Protein AF-A0A353MAG1-F1 (afdb_monomer_lite)

Structure (mmCIF, N/CA/C/O backbone):
data_AF-A0A353MAG1-F1
#
_entry.id   AF-A0A353MAG1-F1
#
loop_
_atom_site.group_PDB
_atom_site.id
_atom_site.type_symbol
_atom_site.label_atom_id
_atom_site.label_alt_id
_atom_site.label_comp_id
_atom_site.label_asym_id
_atom_site.label_entity_id
_atom_site.label_seq_id
_atom_site.pdbx_PDB_ins_code
_atom_site.Cartn_x
_atom_site.Cartn_y
_atom_site.Cartn_z
_atom_site.occupancy
_atom_site.B_iso_or_equiv
_atom_site.auth_seq_id
_atom_site.auth_comp_id
_atom_site.auth_asym_id
_atom_site.auth_atom_id
_atom_site.pdbx_PDB_model_num
ATOM 1 N N . MET A 1 1 ? -36.389 -3.817 29.208 1.00 47.00 1 MET A N 1
ATOM 2 C CA . MET A 1 1 ? -36.075 -2.616 28.397 1.00 47.00 1 MET A CA 1
ATOM 3 C C . MET A 1 1 ? -35.041 -1.798 29.160 1.00 47.00 1 MET A C 1
ATOM 5 O O . MET A 1 1 ? -35.322 -1.401 30.284 1.00 47.00 1 MET A O 1
ATOM 9 N N . LYS A 1 2 ? -33.815 -1.656 28.640 1.00 64.56 2 LYS A N 1
ATOM 10 C CA . LYS A 1 2 ? -32.713 -0.982 29.351 1.00 64.56 2 LYS A CA 1
ATOM 11 C C . LYS A 1 2 ? -32.933 0.534 29.251 1.00 64.56 2 LYS A C 1
ATOM 13 O O . LYS A 1 2 ? -32.982 1.057 28.143 1.00 64.56 2 LYS A O 1
ATOM 18 N N . LYS A 1 3 ? -33.154 1.216 30.382 1.00 71.94 3 LYS A N 1
ATOM 19 C CA . LYS A 1 3 ? -33.329 2.677 30.419 1.00 71.94 3 LYS A CA 1
ATOM 20 C C . LYS A 1 3 ? -31.978 3.337 30.151 1.00 71.94 3 LYS A C 1
ATOM 22 O O . LYS A 1 3 ? -31.052 3.148 30.932 1.00 71.94 3 LYS A O 1
ATOM 27 N N . ILE A 1 4 ? -31.891 4.080 29.053 1.00 72.06 4 ILE A N 1
ATOM 28 C CA . ILE A 1 4 ? -30.731 4.901 28.699 1.00 72.06 4 ILE A CA 1
ATOM 29 C C . ILE A 1 4 ? -30.662 6.041 29.719 1.00 72.06 4 ILE A C 1
ATOM 31 O O . ILE A 1 4 ? -31.624 6.797 29.868 1.00 72.06 4 ILE A O 1
ATOM 35 N N . SER A 1 5 ? -29.571 6.119 30.479 1.00 84.38 5 SER A N 1
ATOM 36 C CA . SER A 1 5 ? -29.387 7.176 31.480 1.00 84.38 5 SER A CA 1
ATOM 37 C C . SER A 1 5 ? -28.826 8.451 30.840 1.00 84.38 5 SER A C 1
ATOM 39 O O . SER A 1 5 ? -28.287 8.418 29.735 1.00 84.38 5 SER A O 1
ATOM 41 N N . GLY A 1 6 ? -28.873 9.584 31.549 1.00 80.88 6 GLY A N 1
ATOM 42 C CA . GLY A 1 6 ? -28.248 10.829 31.074 1.00 80.88 6 GLY A CA 1
ATOM 43 C C . GLY A 1 6 ? -26.748 10.683 30.769 1.00 80.88 6 GLY A C 1
ATOM 44 O O . GLY A 1 6 ? -26.232 11.332 29.862 1.00 80.88 6 GLY A O 1
ATOM 45 N N . ARG A 1 7 ? -26.059 9.759 31.454 1.00 87.31 7 ARG A N 1
ATOM 46 C CA . ARG A 1 7 ? -24.655 9.412 31.177 1.00 87.31 7 ARG A CA 1
ATOM 47 C C . ARG A 1 7 ? -24.479 8.712 29.828 1.00 87.31 7 ARG A C 1
ATOM 49 O O . ARG A 1 7 ? -23.474 8.9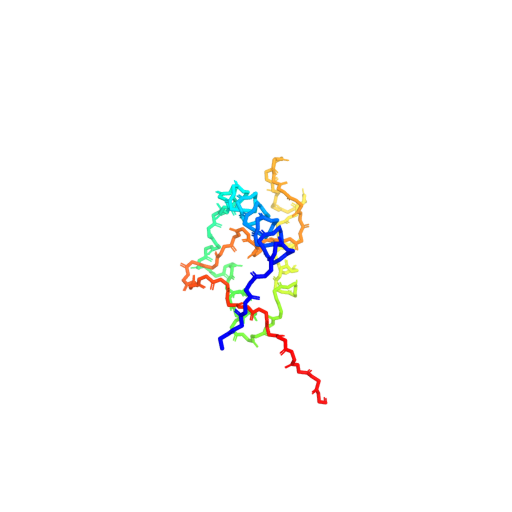33 29.163 1.00 87.31 7 ARG A O 1
ATOM 56 N N . ASP A 1 8 ? -25.461 7.922 29.407 1.00 87.25 8 ASP A N 1
ATOM 57 C CA . ASP A 1 8 ? -25.412 7.185 28.141 1.00 87.25 8 ASP A CA 1
ATOM 58 C C . ASP A 1 8 ? -25.626 8.128 26.951 1.00 87.25 8 ASP A C 1
ATOM 60 O O . ASP A 1 8 ? -24.970 7.980 25.924 1.00 87.25 8 ASP A O 1
ATOM 64 N N . TYR A 1 9 ? -26.472 9.154 27.109 1.00 92.00 9 TYR A N 1
ATOM 65 C CA . TYR A 1 9 ? -26.616 10.225 26.117 1.00 92.00 9 TYR A CA 1
ATOM 66 C C . TYR A 1 9 ? -25.335 11.044 25.954 1.00 92.00 9 TYR A C 1
ATOM 68 O O . TYR A 1 9 ? -24.962 11.384 24.833 1.00 92.00 9 TYR A O 1
ATOM 76 N N . LEU A 1 10 ? -24.636 11.326 27.056 1.00 92.75 10 LEU A N 1
ATOM 77 C CA . LEU A 1 10 ? -23.373 12.062 27.024 1.00 92.75 10 LEU A CA 1
ATOM 78 C C . LEU A 1 10 ? -22.269 11.251 26.324 1.00 92.75 10 LEU A C 1
ATOM 80 O O . LEU A 1 10 ? -21.528 11.796 25.506 1.00 92.75 10 LEU A O 1
ATOM 84 N N . LEU A 1 11 ? -22.213 9.937 26.565 1.00 92.81 11 LEU A N 1
ATOM 85 C CA . LEU A 1 11 ? -21.322 9.029 25.835 1.00 92.81 11 LEU A CA 1
ATOM 86 C C . LEU A 1 11 ? -21.684 8.935 24.346 1.00 92.81 11 LEU A C 1
ATOM 88 O O . LEU A 1 11 ? -20.796 9.014 23.501 1.00 92.81 11 LEU A O 1
ATOM 92 N N . LEU A 1 12 ? -22.972 8.821 24.008 1.00 93.81 12 LEU A N 1
ATOM 93 C CA . LEU A 1 12 ? -23.436 8.810 22.617 1.00 93.81 12 LEU A CA 1
ATOM 94 C C . LEU A 1 12 ? -23.063 10.097 21.876 1.00 93.81 12 LEU A C 1
ATOM 96 O O . LEU A 1 12 ? -22.580 10.028 20.748 1.00 93.81 12 LEU A O 1
ATOM 100 N N . ALA A 1 13 ? -23.236 11.256 22.513 1.00 94.31 13 ALA A N 1
ATOM 101 C CA . ALA A 1 13 ? -22.847 12.540 21.942 1.00 94.31 13 ALA A CA 1
ATOM 102 C C . ALA A 1 13 ? -21.332 12.611 21.690 1.00 94.31 13 ALA A C 1
ATOM 104 O O . ALA A 1 13 ? -20.911 13.013 20.608 1.00 94.31 13 ALA A O 1
ATOM 105 N N . ALA A 1 14 ? -20.509 12.155 22.640 1.00 95.19 14 ALA A N 1
ATOM 106 C CA . ALA A 1 14 ? -19.056 12.121 22.478 1.00 95.19 14 ALA A CA 1
ATOM 107 C C . ALA A 1 14 ? -18.617 11.204 21.320 1.00 95.19 14 ALA A C 1
ATOM 109 O O . ALA A 1 14 ? -17.771 11.586 20.510 1.00 95.19 14 ALA A O 1
ATOM 110 N N . VAL A 1 15 ? -19.227 10.021 21.197 1.00 96.06 15 VAL A N 1
ATOM 111 C CA . VAL A 1 15 ? -18.962 9.088 20.090 1.00 96.06 15 VAL A CA 1
ATOM 112 C C . VAL A 1 15 ? -19.400 9.685 18.751 1.00 96.06 15 VAL A C 1
ATOM 114 O O . VAL A 1 15 ? -18.652 9.606 17.780 1.00 96.06 15 VAL A O 1
ATOM 117 N N . ALA A 1 16 ? -20.570 10.324 18.691 1.00 95.00 16 ALA A N 1
ATOM 118 C CA . ALA A 1 16 ? -21.058 10.969 17.475 1.00 95.00 16 ALA A CA 1
ATOM 119 C C . ALA A 1 16 ? -20.127 12.101 17.011 1.00 95.00 16 ALA A C 1
ATOM 121 O O . ALA A 1 16 ? -19.820 12.192 15.823 1.00 95.00 16 ALA A O 1
ATOM 122 N N . VAL A 1 17 ? -19.620 12.918 17.943 1.00 95.31 17 VAL A N 1
ATOM 123 C CA . VAL A 1 17 ? -18.633 13.969 17.642 1.00 95.31 17 VAL A CA 1
ATOM 124 C C . VAL A 1 17 ? -17.334 13.360 17.119 1.00 95.31 17 VAL A C 1
ATOM 126 O O . VAL A 1 17 ? -16.829 13.809 16.092 1.00 95.31 17 VAL A O 1
ATOM 129 N N . LEU A 1 18 ? -16.815 12.312 17.767 1.00 93.88 18 LEU A N 1
ATOM 130 C CA . LEU A 1 18 ? -15.601 11.629 17.317 1.00 93.88 18 LEU A CA 1
ATOM 131 C C . LEU A 1 18 ? -15.757 11.072 15.895 1.00 93.88 18 LEU A C 1
ATOM 133 O O . LEU A 1 18 ? -14.900 11.308 15.045 1.00 93.88 18 LEU A O 1
ATOM 137 N N . ILE A 1 19 ? -16.864 10.380 15.614 1.00 93.06 19 ILE A N 1
ATOM 138 C CA . ILE A 1 19 ? -17.163 9.853 14.274 1.00 93.06 19 ILE A CA 1
ATOM 139 C C . ILE A 1 19 ? -17.271 10.997 13.256 1.00 93.06 19 ILE A C 1
ATOM 141 O O . ILE A 1 19 ? -16.726 10.888 12.155 1.00 93.06 19 ILE A O 1
ATOM 145 N N . GLY A 1 20 ? -17.924 12.104 13.623 1.00 92.38 20 GLY A N 1
ATOM 146 C CA . GLY A 1 20 ? -18.033 13.293 12.779 1.00 92.38 20 GLY A CA 1
ATOM 147 C C . GLY A 1 20 ? -16.668 13.873 12.404 1.00 92.38 20 GLY A C 1
ATOM 148 O O . GLY A 1 20 ? -16.398 14.099 11.226 1.00 92.38 20 GLY A O 1
ATOM 149 N N . VAL A 1 21 ? -15.771 14.034 13.381 1.00 88.00 21 VAL A N 1
ATOM 150 C CA . VAL A 1 21 ? -14.406 14.540 13.157 1.00 88.00 21 VAL A CA 1
ATOM 151 C C . VAL A 1 21 ? -13.597 13.598 12.261 1.00 88.00 21 VAL A C 1
ATOM 153 O O . VAL A 1 21 ? -12.964 14.053 11.309 1.00 88.00 21 VAL A O 1
ATOM 156 N N . LEU A 1 22 ? -13.641 12.286 12.513 1.00 83.44 22 LEU A N 1
ATOM 157 C CA . LEU A 1 22 ? -12.906 11.302 11.708 1.00 83.44 22 LEU A CA 1
ATOM 158 C C . LEU A 1 22 ? -13.395 11.259 10.252 1.00 83.44 22 LEU A C 1
ATOM 160 O O . LEU A 1 22 ? -12.591 11.129 9.327 1.00 83.44 22 LEU A O 1
ATOM 164 N N . SER A 1 23 ? -14.700 11.425 10.039 1.00 79.38 23 SER A N 1
ATOM 165 C CA . SER A 1 23 ? -15.303 11.408 8.701 1.00 79.38 23 SER A CA 1
ATOM 166 C C . SER A 1 23 ? -14.839 12.586 7.837 1.00 79.38 23 SER A C 1
ATOM 168 O O . SER A 1 23 ? -14.639 12.422 6.634 1.00 79.38 23 SER A O 1
ATOM 170 N N . LEU A 1 24 ? -14.586 13.752 8.441 1.00 79.19 24 LEU A N 1
ATOM 171 C CA . LEU A 1 24 ? -14.075 14.934 7.736 1.00 79.19 24 LEU A CA 1
ATOM 172 C C . LEU A 1 24 ? -12.620 14.767 7.250 1.00 79.19 24 LEU A C 1
ATOM 174 O O . LEU A 1 24 ? -12.218 15.421 6.289 1.00 79.19 24 LEU A O 1
ATOM 178 N N . GLY A 1 25 ? -11.830 13.882 7.869 1.00 67.50 25 GLY A N 1
ATOM 179 C CA . GLY A 1 25 ? -10.430 13.631 7.496 1.00 67.50 25 GLY A CA 1
ATOM 180 C C . GLY A 1 25 ? -10.221 12.554 6.422 1.00 67.50 25 GLY A C 1
ATOM 181 O O . GLY A 1 25 ? -9.167 12.512 5.790 1.00 67.50 25 GLY A O 1
ATOM 182 N N . SER A 1 26 ? -11.211 11.68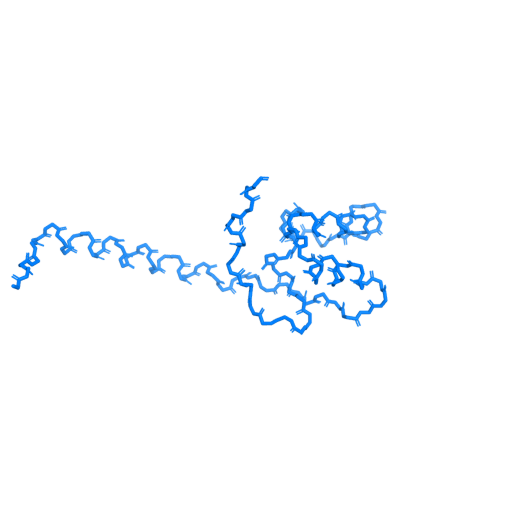8 6.182 1.00 62.59 26 SER A N 1
ATOM 183 C CA . SER A 1 26 ? -11.034 10.455 5.393 1.00 62.59 26 SER A CA 1
ATOM 184 C C . SER A 1 26 ? -10.969 10.666 3.865 1.00 62.59 26 SER A C 1
ATOM 186 O O . SER A 1 26 ? -10.585 9.768 3.119 1.00 62.59 26 SER A O 1
ATOM 188 N N . GLY A 1 27 ? -11.302 11.861 3.365 1.00 55.53 27 GLY A N 1
ATOM 189 C CA . GLY A 1 27 ? -11.415 12.127 1.922 1.00 55.53 27 GLY A CA 1
ATOM 190 C C . GLY A 1 27 ? -10.111 12.448 1.178 1.00 55.53 27 GLY A C 1
ATOM 191 O O . GLY A 1 27 ? -10.146 12.662 -0.031 1.00 55.53 27 GLY A O 1
ATOM 192 N N . ARG A 1 28 ? -8.964 12.547 1.862 1.00 54.78 28 ARG A N 1
ATOM 193 C CA . ARG A 1 28 ? -7.848 13.392 1.392 1.00 54.78 28 ARG A CA 1
ATOM 194 C C . ARG A 1 28 ? -6.656 12.679 0.740 1.00 54.78 28 ARG A C 1
ATOM 196 O O . ARG A 1 28 ? -5.652 13.331 0.481 1.00 54.78 28 ARG A O 1
ATOM 203 N N . GLY A 1 29 ? -6.734 11.387 0.427 1.00 58.50 29 GLY A N 1
ATOM 204 C CA . GLY A 1 29 ? -5.560 10.695 -0.116 1.00 58.50 29 GLY A CA 1
ATOM 205 C C . GLY A 1 29 ? -5.852 9.365 -0.785 1.00 58.50 29 GLY A C 1
ATOM 206 O O . GLY A 1 29 ? -5.531 8.319 -0.238 1.00 58.50 29 GLY A O 1
ATOM 207 N N . LYS A 1 30 ? -6.420 9.393 -1.992 1.00 66.81 30 LYS A N 1
ATOM 208 C CA . LYS A 1 30 ? -6.273 8.264 -2.916 1.00 66.81 30 LYS A CA 1
ATOM 209 C C . LYS A 1 30 ? -5.155 8.616 -3.885 1.00 66.81 30 LYS A C 1
ATOM 211 O O . LYS A 1 30 ? -5.314 9.486 -4.738 1.00 66.81 30 LYS A O 1
ATOM 216 N N . GLY A 1 31 ? -4.004 7.987 -3.685 1.00 76.38 31 GLY A N 1
ATOM 217 C CA . GLY A 1 31 ? -2.913 8.014 -4.646 1.00 76.38 31 GLY A CA 1
ATOM 218 C C . GLY A 1 31 ? -3.330 7.297 -5.928 1.00 76.38 31 GLY A C 1
ATOM 219 O O . GLY A 1 31 ? -4.329 6.576 -5.971 1.00 76.38 31 GLY A O 1
ATOM 220 N N . LYS A 1 32 ? -2.566 7.491 -7.004 1.00 87.56 32 LYS A N 1
ATOM 221 C CA . LYS A 1 32 ? -2.800 6.753 -8.250 1.00 87.56 32 LYS A CA 1
ATOM 222 C C . LYS A 1 32 ? -2.659 5.250 -7.991 1.00 87.56 32 LYS A C 1
ATOM 224 O O . LYS A 1 32 ? -1.719 4.839 -7.317 1.00 87.56 32 LYS A O 1
ATOM 229 N N . ASN A 1 33 ? -3.553 4.442 -8.553 1.00 90.94 33 ASN A N 1
ATOM 230 C CA . ASN A 1 33 ? -3.451 2.990 -8.433 1.00 90.94 33 ASN A CA 1
ATOM 231 C C . ASN A 1 33 ? -2.121 2.472 -8.995 1.00 90.94 33 ASN A C 1
ATOM 233 O O . ASN A 1 33 ? -1.581 3.024 -9.960 1.00 90.94 33 ASN A O 1
ATOM 237 N N . ILE A 1 34 ? -1.631 1.390 -8.400 1.00 91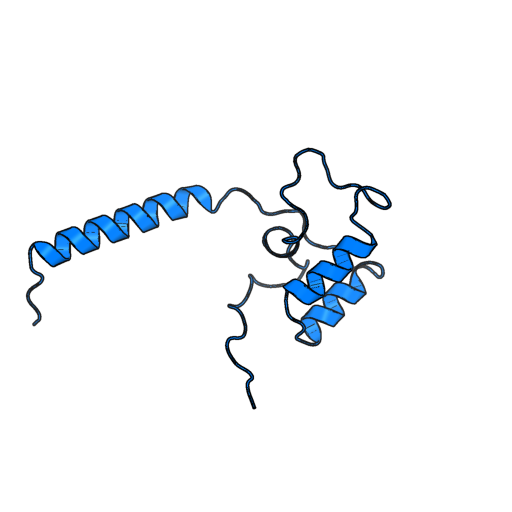.25 34 ILE A N 1
ATOM 238 C CA . ILE A 1 34 ? -0.436 0.681 -8.847 1.00 91.25 34 ILE A CA 1
ATOM 239 C C . ILE A 1 34 ? -0.751 0.046 -10.209 1.00 91.25 34 ILE A C 1
ATOM 241 O O . ILE A 1 34 ? -1.720 -0.713 -10.300 1.00 91.25 34 ILE A O 1
ATOM 245 N N . PRO A 1 35 ? 0.023 0.331 -11.269 1.00 91.31 35 PRO A N 1
ATOM 246 C CA . PRO A 1 35 ? -0.194 -0.264 -12.584 1.00 91.31 35 PRO A CA 1
ATOM 247 C C . PRO A 1 35 ? -0.133 -1.792 -12.539 1.00 91.31 35 PRO A C 1
ATOM 249 O O . PRO A 1 35 ? 0.658 -2.358 -11.791 1.00 91.31 35 PRO A O 1
ATOM 252 N N . LEU A 1 36 ? -0.949 -2.468 -13.346 1.00 91.00 36 LEU A N 1
ATOM 253 C CA . LEU A 1 36 ? -0.811 -3.906 -13.572 1.00 91.00 36 LEU A CA 1
ATOM 254 C C . LEU A 1 36 ? 0.095 -4.123 -14.789 1.00 91.00 36 LEU A C 1
ATOM 256 O O . LEU A 1 36 ? -0.383 -4.325 -15.902 1.00 91.00 36 LEU A O 1
ATOM 260 N N . ASP A 1 37 ? 1.401 -4.017 -14.568 1.00 92.31 37 ASP A N 1
ATOM 261 C CA . ASP A 1 37 ? 2.431 -4.262 -15.577 1.00 92.31 37 ASP A CA 1
ATOM 262 C C . ASP A 1 37 ? 3.537 -5.171 -15.022 1.00 92.31 37 ASP A C 1
ATOM 264 O O . ASP A 1 37 ? 3.582 -5.475 -13.826 1.00 92.31 37 ASP A O 1
ATOM 268 N N . ASP A 1 38 ? 4.445 -5.603 -15.896 1.00 94.06 38 ASP A N 1
ATOM 269 C CA . ASP A 1 38 ? 5.515 -6.536 -15.535 1.00 94.06 38 ASP A CA 1
ATOM 270 C C . ASP A 1 38 ? 6.469 -5.988 -14.463 1.00 94.06 38 ASP A C 1
ATOM 272 O O . ASP A 1 38 ? 7.076 -6.768 -13.733 1.00 94.06 38 ASP A O 1
ATOM 276 N N . ARG A 1 39 ? 6.587 -4.661 -14.314 1.00 92.12 39 ARG A N 1
ATOM 277 C CA . ARG A 1 39 ? 7.454 -4.049 -13.294 1.00 92.12 39 ARG A CA 1
ATOM 278 C C . ARG A 1 39 ? 6.812 -4.006 -11.917 1.00 92.12 39 ARG A C 1
ATOM 280 O O . ARG A 1 39 ? 7.527 -4.002 -10.919 1.00 92.12 39 ARG A O 1
ATOM 287 N N . HIS A 1 40 ? 5.486 -4.004 -11.856 1.00 94.00 40 HIS A N 1
ATOM 288 C CA . HIS A 1 40 ? 4.733 -3.990 -10.603 1.00 94.00 40 HIS A CA 1
ATOM 289 C C . HIS A 1 40 ? 4.215 -5.374 -10.201 1.00 94.00 40 HIS A C 1
ATOM 291 O O . HIS A 1 40 ? 3.750 -5.553 -9.074 1.00 94.00 40 HIS A O 1
ATOM 297 N N . ARG A 1 41 ? 4.329 -6.370 -11.085 1.00 93.25 41 ARG A N 1
ATOM 298 C CA . ARG A 1 41 ? 3.811 -7.729 -10.889 1.00 93.25 41 ARG A CA 1
ATOM 299 C C . ARG A 1 41 ? 4.274 -8.390 -9.591 1.00 93.25 41 ARG A C 1
ATOM 301 O O . ARG A 1 41 ? 3.455 -8.985 -8.902 1.00 93.25 41 ARG A O 1
ATOM 308 N N . THR A 1 42 ? 5.526 -8.183 -9.187 1.00 93.81 42 THR A N 1
ATOM 309 C CA . THR A 1 42 ? 6.075 -8.722 -7.931 1.00 93.81 42 THR A CA 1
ATOM 310 C C . THR A 1 42 ? 5.277 -8.291 -6.694 1.00 93.81 42 THR A C 1
ATOM 312 O O . THR A 1 42 ? 5.113 -9.076 -5.765 1.00 93.81 42 THR A O 1
ATOM 315 N N . VAL A 1 43 ? 4.738 -7.065 -6.675 1.00 93.62 43 VAL A N 1
ATOM 316 C CA .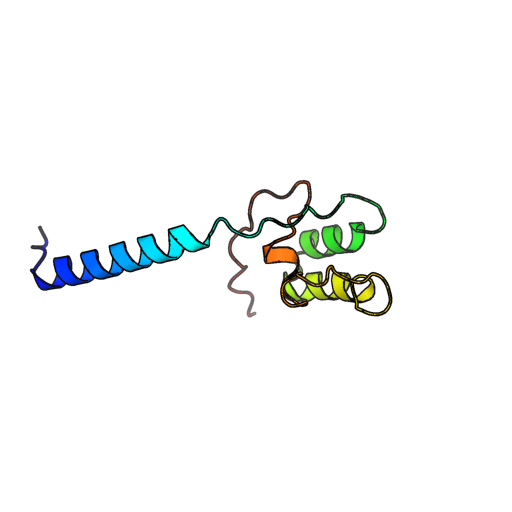 VAL A 1 43 ? 3.882 -6.584 -5.573 1.00 93.62 43 VAL A CA 1
ATOM 317 C C . VAL A 1 43 ? 2.513 -7.265 -5.607 1.00 93.62 43 VAL A C 1
ATOM 319 O O . VAL A 1 43 ? 1.985 -7.634 -4.559 1.00 93.62 43 VAL A O 1
ATOM 322 N N . TYR A 1 44 ? 1.944 -7.469 -6.798 1.00 92.88 44 TYR A N 1
ATOM 323 C CA . TYR A 1 44 ? 0.682 -8.199 -6.954 1.00 92.88 44 TYR A CA 1
ATOM 324 C C . TYR A 1 44 ? 0.810 -9.650 -6.487 1.00 92.88 44 TYR A C 1
ATOM 326 O O . TYR A 1 44 ? -0.064 -10.135 -5.769 1.00 92.88 44 TYR A O 1
ATOM 334 N N . ASP A 1 45 ? 1.901 -10.318 -6.858 1.00 93.69 45 ASP A N 1
ATOM 335 C CA . ASP A 1 45 ? 2.166 -11.699 -6.465 1.00 93.69 45 ASP A CA 1
ATOM 336 C C . ASP A 1 45 ? 2.399 -11.802 -4.952 1.00 93.69 45 ASP A C 1
ATOM 338 O O . ASP A 1 45 ? 1.759 -12.622 -4.304 1.00 93.69 45 ASP A O 1
ATOM 342 N N . ALA A 1 46 ? 3.180 -10.895 -4.352 1.00 92.44 46 ALA A N 1
ATOM 343 C CA . ALA A 1 46 ? 3.376 -10.831 -2.900 1.00 92.44 46 ALA A CA 1
ATOM 344 C C . ALA A 1 46 ? 2.052 -10.707 -2.123 1.00 92.44 46 ALA A C 1
ATOM 346 O O . ALA A 1 46 ? 1.821 -11.422 -1.146 1.00 92.44 46 ALA A O 1
ATOM 347 N N . ILE A 1 47 ? 1.152 -9.832 -2.577 1.00 91.25 47 ILE A N 1
ATOM 348 C CA . ILE A 1 47 ? -0.163 -9.656 -1.949 1.00 91.25 47 ILE A CA 1
ATOM 349 C C . ILE A 1 47 ? -1.036 -10.900 -2.162 1.00 91.25 47 ILE A C 1
ATOM 351 O O . ILE A 1 47 ? -1.721 -11.338 -1.237 1.00 91.25 47 ILE A O 1
ATOM 355 N N . LYS A 1 48 ? -0.997 -11.503 -3.355 1.00 90.69 48 LYS A N 1
ATOM 356 C CA . LYS A 1 48 ? -1.744 -12.729 -3.679 1.00 90.69 48 LYS A CA 1
ATOM 357 C C . LYS A 1 48 ? -1.256 -13.944 -2.882 1.00 90.69 48 LYS A C 1
ATOM 359 O O . LYS A 1 48 ? -2.066 -14.789 -2.512 1.00 90.69 48 LYS A O 1
ATOM 364 N N . GLU A 1 49 ? 0.040 -14.012 -2.595 1.00 92.81 49 GLU A N 1
ATOM 365 C CA . GLU A 1 49 ? 0.680 -15.010 -1.727 1.00 92.81 49 GLU A CA 1
ATOM 366 C C . GLU A 1 49 ? 0.322 -14.823 -0.243 1.00 92.81 49 GLU A C 1
ATOM 368 O O . GLU A 1 49 ? 0.638 -15.679 0.582 1.00 92.81 49 GLU A O 1
ATOM 373 N N . GLY A 1 50 ? -0.357 -13.728 0.111 1.00 91.62 50 GLY A N 1
ATOM 374 C CA . GLY A 1 50 ? -0.781 -13.448 1.478 1.00 91.62 50 GLY A CA 1
ATOM 375 C C . GLY A 1 50 ? 0.302 -12.812 2.345 1.00 91.62 50 GLY A C 1
ATOM 376 O O . GLY A 1 50 ? 0.185 -12.860 3.571 1.00 91.62 50 GLY A O 1
ATOM 377 N N . ARG A 1 51 ? 1.340 -12.207 1.744 1.00 91.19 51 ARG A N 1
ATOM 378 C CA . ARG A 1 51 ? 2.308 -11.404 2.503 1.00 91.19 51 ARG A CA 1
ATOM 379 C C . ARG A 1 51 ? 1.606 -10.239 3.174 1.00 91.19 51 ARG A C 1
ATOM 381 O O . ARG A 1 51 ? 0.606 -9.710 2.677 1.00 91.19 51 ARG A O 1
ATOM 388 N N . SER A 1 52 ? 2.148 -9.816 4.310 1.00 91.06 52 SER A N 1
ATOM 389 C CA . SER A 1 52 ? 1.627 -8.629 4.960 1.00 91.06 52 SER A CA 1
ATOM 390 C C . SER A 1 52 ? 1.830 -7.413 4.060 1.00 91.06 52 SER A C 1
ATOM 392 O O . SER A 1 52 ? 2.713 -7.342 3.196 1.00 91.06 52 SER A O 1
ATOM 394 N N . ARG A 1 53 ? 0.986 -6.416 4.286 1.00 88.56 53 ARG A N 1
ATOM 395 C CA . ARG A 1 53 ? 1.084 -5.143 3.594 1.00 88.56 53 ARG A CA 1
ATOM 396 C C . ARG A 1 53 ? 2.459 -4.491 3.789 1.00 88.56 53 ARG A C 1
ATOM 398 O O . ARG A 1 53 ? 3.054 -4.072 2.804 1.00 88.56 53 ARG A O 1
ATOM 405 N N . ALA A 1 54 ? 2.958 -4.476 5.025 1.00 88.38 54 ALA A N 1
ATOM 406 C CA . ALA A 1 54 ? 4.252 -3.891 5.361 1.00 88.38 54 ALA A CA 1
ATOM 407 C C . ALA A 1 54 ? 5.398 -4.584 4.604 1.00 88.38 54 ALA A C 1
ATOM 409 O O . ALA A 1 54 ? 6.249 -3.918 4.026 1.00 88.38 54 ALA A O 1
ATOM 410 N N . GLU A 1 55 ? 5.384 -5.918 4.524 1.00 90.88 55 GLU A N 1
ATOM 411 C CA . GLU A 1 55 ? 6.375 -6.673 3.742 1.00 90.88 55 GLU A CA 1
ATOM 412 C C . GLU A 1 55 ? 6.276 -6.377 2.241 1.00 90.88 55 GLU A C 1
ATOM 414 O O . GLU A 1 55 ? 7.293 -6.292 1.553 1.00 90.88 55 GLU A O 1
ATOM 419 N N . SER A 1 56 ? 5.058 -6.199 1.726 1.00 91.31 56 SER A N 1
ATOM 420 C CA . SER A 1 56 ? 4.826 -5.870 0.316 1.00 91.31 56 SER A CA 1
ATOM 421 C C . SER A 1 56 ? 5.289 -4.446 -0.024 1.00 91.31 56 SER A C 1
ATOM 423 O O . SER A 1 56 ? 5.799 -4.209 -1.117 1.00 91.31 56 SER A O 1
ATOM 425 N N . GLU A 1 57 ? 5.171 -3.500 0.913 1.00 91.00 57 GLU A N 1
ATOM 426 C CA . GLU A 1 57 ? 5.613 -2.107 0.755 1.00 91.00 57 GLU A CA 1
ATOM 427 C C . GLU A 1 57 ? 7.141 -1.974 0.650 1.00 91.00 57 GLU A C 1
ATOM 429 O O . GLU A 1 57 ? 7.625 -1.073 -0.038 1.00 91.00 57 GLU A O 1
ATOM 434 N N . LEU A 1 58 ? 7.912 -2.912 1.217 1.00 90.12 58 LEU A N 1
ATOM 435 C CA . LEU A 1 58 ? 9.375 -2.937 1.066 1.00 90.12 58 LEU A CA 1
ATOM 436 C C . LEU A 1 58 ? 9.809 -3.085 -0.399 1.00 90.12 58 LEU A C 1
ATOM 438 O O . LEU A 1 58 ? 10.838 -2.539 -0.798 1.00 90.12 58 LEU A O 1
ATOM 442 N N . ILE A 1 59 ? 9.011 -3.776 -1.221 1.00 91.50 59 ILE A N 1
ATOM 443 C CA . ILE A 1 59 ? 9.273 -3.934 -2.658 1.00 91.50 59 ILE A CA 1
ATOM 444 C C . ILE A 1 59 ? 9.230 -2.564 -3.346 1.00 91.50 59 ILE A C 1
ATOM 446 O O . ILE A 1 59 ? 10.073 -2.274 -4.196 1.00 91.50 59 ILE A O 1
ATOM 450 N N . CYS A 1 60 ? 8.309 -1.685 -2.937 1.00 91.44 60 CYS A N 1
ATOM 451 C CA . CYS A 1 60 ? 8.178 -0.335 -3.480 1.00 91.44 60 CYS A CA 1
ATOM 452 C C . CYS A 1 60 ? 9.462 0.471 -3.265 1.00 91.44 60 CYS A C 1
ATOM 454 O O . CYS A 1 60 ? 9.958 1.092 -4.204 1.00 91.44 60 CYS A O 1
ATOM 456 N N . ALA A 1 61 ? 10.034 0.419 -2.057 1.00 87.88 61 ALA A N 1
ATOM 457 C CA . ALA A 1 61 ? 11.221 1.187 -1.678 1.00 87.88 61 ALA A CA 1
ATOM 458 C C . ALA A 1 61 ? 12.491 0.799 -2.462 1.00 87.88 61 ALA A C 1
ATOM 460 O O . ALA A 1 61 ? 13.425 1.598 -2.542 1.00 87.88 61 ALA A O 1
ATOM 461 N N . THR A 1 62 ? 12.521 -0.383 -3.092 1.00 89.38 62 THR A N 1
ATOM 462 C CA . THR A 1 62 ? 13.649 -0.809 -3.944 1.00 89.38 62 THR A CA 1
ATOM 463 C C . THR A 1 62 ? 13.814 0.077 -5.183 1.00 89.38 62 THR A C 1
ATOM 465 O O . THR A 1 62 ? 14.930 0.300 -5.652 1.00 89.38 62 THR A O 1
ATOM 468 N N . CYS A 1 63 ? 12.708 0.629 -5.690 1.00 89.94 63 CYS A N 1
ATOM 469 C CA . CYS A 1 63 ? 12.678 1.465 -6.888 1.00 89.94 63 CYS A CA 1
ATOM 470 C C . CYS A 1 63 ? 12.176 2.885 -6.593 1.00 89.94 63 CYS A C 1
ATOM 472 O O . CYS A 1 63 ? 12.742 3.843 -7.102 1.00 89.94 63 CYS A O 1
ATOM 474 N N . HIS A 1 64 ? 11.161 3.058 -5.747 1.00 89.81 64 HIS A N 1
ATOM 475 C CA . HIS A 1 64 ? 10.619 4.362 -5.362 1.00 89.81 64 HIS A CA 1
ATOM 476 C C . HIS A 1 64 ? 11.352 4.934 -4.148 1.00 89.81 64 HIS A C 1
ATOM 478 O O . HIS A 1 64 ? 10.886 4.879 -3.011 1.00 89.81 64 HIS A O 1
ATOM 484 N N . SER A 1 65 ? 12.533 5.488 -4.406 1.00 80.50 65 SER A N 1
ATOM 485 C CA . SER A 1 65 ? 13.418 6.078 -3.404 1.00 80.50 65 SER A CA 1
ATOM 486 C C . SER A 1 65 ? 13.962 7.425 -3.884 1.00 80.50 65 SER A C 1
ATOM 488 O O . SER A 1 65 ? 13.806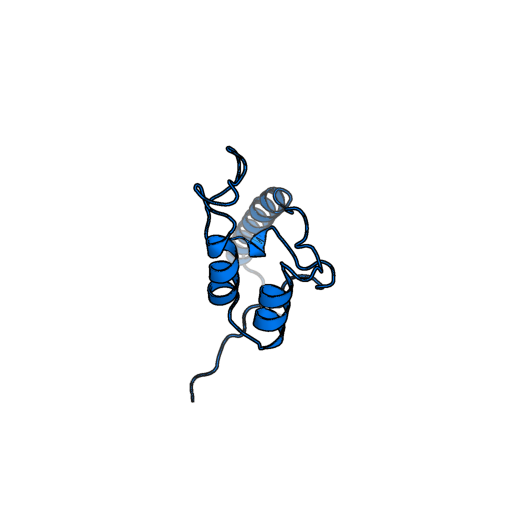 7.792 -5.044 1.00 80.50 65 SER A O 1
ATOM 490 N N . LYS A 1 66 ? 14.670 8.162 -3.018 1.00 67.38 66 LYS A N 1
ATOM 491 C CA . LYS A 1 66 ? 15.325 9.424 -3.414 1.00 67.38 66 LYS A CA 1
ATOM 492 C C . LYS A 1 66 ? 16.366 9.254 -4.536 1.00 67.38 66 LYS A C 1
ATOM 494 O O . LYS A 1 66 ? 16.698 10.247 -5.172 1.00 67.38 66 LYS A O 1
ATOM 499 N N . SER A 1 67 ? 16.874 8.039 -4.754 1.00 65.25 67 SER A N 1
ATOM 500 C CA . SER A 1 67 ? 18.046 7.780 -5.601 1.00 65.25 67 SER A CA 1
ATOM 501 C C . SER A 1 67 ? 17.716 7.098 -6.933 1.00 65.25 67 SER A C 1
ATOM 503 O O . SER A 1 67 ? 18.477 7.248 -7.881 1.00 65.25 67 SER A O 1
ATOM 505 N N . SER A 1 68 ? 16.615 6.342 -7.010 1.00 81.81 68 SER A N 1
ATOM 506 C CA . SER A 1 68 ? 16.219 5.573 -8.203 1.00 81.81 68 SER A CA 1
ATOM 507 C C . SER A 1 68 ? 15.010 6.192 -8.909 1.00 81.81 68 SER A C 1
ATOM 509 O O . SER A 1 68 ? 15.152 6.729 -10.004 1.00 81.81 68 SER A O 1
ATOM 511 N N . ILE A 1 69 ? 13.832 6.174 -8.281 1.00 88.00 69 ILE A N 1
ATOM 512 C CA . ILE A 1 69 ? 12.616 6.837 -8.774 1.00 88.00 69 ILE A CA 1
ATOM 513 C C . ILE A 1 69 ? 12.078 7.755 -7.667 1.00 88.00 69 ILE A C 1
ATOM 515 O O . ILE A 1 69 ? 11.365 7.285 -6.773 1.00 88.00 69 ILE A O 1
ATOM 519 N N . PRO A 1 70 ? 12.415 9.056 -7.694 1.00 87.19 70 PRO A N 1
ATOM 520 C CA . PRO A 1 70 ? 12.046 9.973 -6.628 1.00 87.19 70 PRO A CA 1
ATOM 521 C C . PRO A 1 70 ? 10.534 10.175 -6.557 1.00 87.19 70 PRO A C 1
ATOM 523 O O . PRO A 1 70 ? 9.850 10.350 -7.566 1.00 87.19 70 PRO A O 1
ATOM 526 N N . LEU A 1 71 ? 10.025 10.184 -5.328 1.00 86.94 71 LEU A N 1
ATOM 527 C CA . LEU A 1 71 ? 8.656 10.585 -5.033 1.00 86.94 71 LEU A CA 1
ATOM 528 C C . LEU A 1 71 ? 8.525 12.120 -5.131 1.00 86.94 71 LEU A C 1
ATOM 530 O O . LEU A 1 71 ? 9.515 12.829 -4.913 1.00 86.94 71 LEU A O 1
ATOM 534 N N . PRO A 1 72 ? 7.324 12.651 -5.432 1.00 85.75 72 PRO A N 1
ATOM 535 C CA . PRO A 1 72 ? 7.058 14.090 -5.401 1.00 85.75 72 PRO A CA 1
ATOM 536 C C . PRO A 1 72 ? 7.438 14.732 -4.059 1.00 85.75 72 PRO A C 1
ATOM 538 O O . PRO A 1 72 ? 7.403 14.075 -3.019 1.00 85.75 72 PRO A O 1
ATOM 541 N N . LYS A 1 73 ? 7.762 16.032 -4.064 1.00 83.56 73 LYS A N 1
ATOM 542 C CA . LYS A 1 73 ? 8.202 16.757 -2.856 1.00 83.56 73 LYS A CA 1
ATOM 543 C C . LYS A 1 73 ? 7.130 16.784 -1.765 1.00 83.56 73 LYS A C 1
ATOM 545 O O . LYS A 1 73 ? 7.456 16.707 -0.587 1.00 83.56 73 LYS A O 1
ATOM 550 N N . GLU A 1 74 ? 5.869 16.853 -2.170 1.00 83.75 74 GLU A N 1
ATOM 551 C CA . GLU A 1 74 ? 4.694 16.901 -1.302 1.00 83.75 74 GLU A CA 1
ATOM 552 C C . GLU A 1 74 ? 4.148 15.500 -0.971 1.00 83.75 74 GLU A C 1
ATOM 554 O O . GLU A 1 74 ? 3.071 15.376 -0.387 1.00 83.75 74 GLU A O 1
ATOM 559 N N . HIS A 1 75 ? 4.861 14.432 -1.351 1.00 82.81 75 HIS A N 1
ATOM 560 C CA . HIS A 1 75 ? 4.442 13.072 -1.039 1.00 82.81 75 HIS A CA 1
ATOM 561 C C . HIS A 1 75 ? 4.550 12.811 0.478 1.00 82.81 75 HIS A C 1
ATOM 563 O O . HIS A 1 75 ? 5.574 13.150 1.081 1.00 82.81 75 HIS A O 1
ATOM 569 N N . PRO A 1 76 ? 3.528 12.188 1.102 1.00 80.12 76 PRO A N 1
ATOM 570 C CA . PRO A 1 76 ? 3.574 11.790 2.509 1.00 80.12 76 PRO A CA 1
ATOM 571 C C . PRO A 1 76 ? 4.728 10.806 2.793 1.00 80.12 76 PRO A C 1
ATOM 573 O O . PRO A 1 76 ? 5.403 10.351 1.864 1.00 80.12 76 PRO A O 1
ATOM 576 N N . PRO A 1 77 ? 5.008 10.476 4.064 1.00 75.44 77 PRO A N 1
ATOM 577 C CA . PRO A 1 77 ? 6.106 9.585 4.408 1.00 75.44 77 PRO A CA 1
ATOM 578 C C . PRO A 1 77 ? 6.116 8.287 3.586 1.00 75.44 77 PRO A C 1
ATOM 580 O O . PRO A 1 77 ? 5.097 7.647 3.336 1.00 75.44 77 PRO A O 1
ATOM 583 N N . LYS A 1 78 ? 7.321 7.929 3.152 1.00 65.06 78 LYS A N 1
ATOM 584 C CA . LYS A 1 78 ? 7.701 6.592 2.683 1.00 65.06 78 LYS A CA 1
ATOM 585 C C . LYS A 1 78 ? 7.426 5.589 3.812 1.00 65.06 78 LYS A C 1
ATOM 587 O O . LYS A 1 78 ? 7.526 5.983 4.965 1.00 65.06 78 LYS A O 1
ATOM 592 N N . GLU A 1 79 ? 7.077 4.352 3.469 1.00 70.25 79 GLU A N 1
ATOM 593 C CA . GLU A 1 79 ? 6.636 3.240 4.347 1.00 70.25 79 GLU A CA 1
ATOM 594 C C . GLU A 1 79 ? 5.115 2.975 4.428 1.00 70.25 79 GLU A C 1
ATOM 596 O O . GLU A 1 79 ? 4.710 2.005 5.056 1.00 70.25 79 GLU A O 1
ATOM 601 N N . GLU A 1 80 ? 4.258 3.748 3.749 1.00 84.38 80 GLU A N 1
ATOM 602 C CA . GLU A 1 80 ? 2.792 3.542 3.785 1.00 84.38 80 GLU A CA 1
ATOM 603 C C . GLU A 1 80 ? 2.127 3.549 2.393 1.00 84.38 80 GLU A C 1
ATOM 605 O O . GLU A 1 80 ? 0.984 3.983 2.215 1.00 84.38 80 GLU A O 1
ATOM 610 N N . CYS A 1 81 ? 2.841 3.061 1.374 1.00 88.81 81 CYS A N 1
ATOM 611 C CA . CYS A 1 81 ? 2.424 3.131 -0.029 1.00 88.81 81 CYS A CA 1
ATOM 612 C C . CYS A 1 81 ? 0.998 2.597 -0.266 1.00 88.81 81 CYS A C 1
ATOM 614 O O . CYS A 1 81 ? 0.200 3.253 -0.934 1.00 88.81 81 CYS A O 1
ATOM 616 N N . LEU A 1 82 ? 0.646 1.449 0.318 1.00 89.38 82 LEU A N 1
ATOM 617 C CA . LEU A 1 82 ? -0.619 0.745 0.086 1.00 89.38 82 LEU A CA 1
ATOM 618 C C . LEU A 1 82 ? -1.803 1.301 0.911 1.00 89.38 82 LEU A C 1
ATOM 620 O O . LEU A 1 82 ? -2.902 0.755 0.834 1.00 89.38 82 LEU A O 1
ATOM 624 N N . ILE A 1 83 ? -1.624 2.377 1.701 1.00 86.38 83 ILE A N 1
ATOM 625 C CA . ILE A 1 83 ? -2.742 3.125 2.334 1.00 86.38 83 ILE A CA 1
ATOM 626 C C . ILE A 1 83 ? -3.418 3.930 1.218 1.00 86.38 83 ILE A C 1
ATOM 628 O O . ILE A 1 83 ? -4.641 3.924 1.101 1.00 86.38 83 ILE A O 1
ATOM 632 N N . CYS A 1 84 ? -2.605 4.605 0.399 1.00 86.00 84 CYS A N 1
ATOM 633 C CA . CYS A 1 84 ? -3.066 5.548 -0.615 1.00 86.00 84 CYS A CA 1
ATOM 634 C C . CYS A 1 84 ? -3.091 4.939 -2.024 1.00 86.00 84 CYS A C 1
ATOM 636 O O . CYS A 1 84 ? -3.965 5.294 -2.812 1.00 86.00 84 CYS A O 1
ATOM 638 N N . HIS A 1 85 ? -2.142 4.061 -2.363 1.00 88.62 85 HIS A N 1
ATOM 639 C CA . HIS A 1 85 ? -1.987 3.472 -3.697 1.00 88.62 85 HIS A CA 1
ATOM 640 C C . HIS A 1 85 ? -2.568 2.056 -3.735 1.00 88.62 85 HIS A C 1
ATOM 642 O O . HIS A 1 85 ? -1.929 1.095 -3.313 1.00 88.62 85 HIS A O 1
ATOM 648 N N . LEU A 1 86 ? -3.792 1.922 -4.245 1.00 86.88 86 LEU A N 1
ATOM 649 C CA . LEU A 1 86 ? -4.475 0.631 -4.347 1.00 86.88 86 LEU A CA 1
ATOM 650 C C . LEU A 1 86 ? -4.008 -0.151 -5.582 1.00 86.88 86 LEU A C 1
ATOM 652 O O . LEU A 1 86 ? -3.550 0.428 -6.568 1.00 86.88 86 LEU A O 1
ATOM 656 N N . LEU A 1 87 ? -4.164 -1.474 -5.558 1.00 88.44 87 LEU A N 1
ATOM 657 C CA . LEU A 1 87 ? -3.995 -2.289 -6.762 1.00 88.44 87 LEU A CA 1
ATOM 658 C C . LEU A 1 87 ? -5.103 -1.962 -7.770 1.00 88.44 87 LEU A C 1
ATOM 660 O O . LEU A 1 87 ? -6.249 -1.742 -7.380 1.00 88.44 87 LEU A O 1
ATOM 664 N N . ALA A 1 88 ? -4.783 -1.988 -9.065 1.00 81.31 88 ALA A N 1
ATOM 665 C CA . ALA A 1 88 ? -5.700 -1.609 -10.142 1.00 81.31 88 ALA A CA 1
ATOM 666 C C . ALA A 1 88 ? -7.034 -2.381 -10.125 1.00 81.31 88 ALA A C 1
ATOM 668 O O . ALA A 1 88 ? -8.061 -1.813 -10.487 1.00 81.31 88 ALA A O 1
ATOM 669 N N . ASN A 1 89 ? -7.021 -3.632 -9.647 1.00 65.44 89 ASN A N 1
ATOM 670 C CA . ASN A 1 89 ? -8.192 -4.512 -9.588 1.00 65.44 89 ASN A CA 1
ATOM 671 C C . ASN A 1 89 ? -8.586 -4.940 -8.160 1.00 65.44 89 ASN A C 1
ATOM 673 O O . ASN A 1 89 ? -9.379 -5.869 -8.009 1.00 65.44 89 ASN A O 1
ATOM 677 N N . ALA A 1 90 ? -8.046 -4.319 -7.105 1.00 56.12 90 ALA A N 1
ATOM 678 C CA . ALA A 1 90 ? -8.443 -4.689 -5.746 1.00 56.12 90 ALA A CA 1
ATOM 679 C C . ALA A 1 90 ? -9.730 -3.957 -5.325 1.00 56.12 90 ALA A C 1
ATOM 681 O O . ALA A 1 90 ? -9.752 -2.721 -5.332 1.00 56.12 90 ALA A O 1
ATOM 682 N N . PRO A 1 91 ? -10.787 -4.668 -4.883 1.00 47.38 91 PRO A N 1
ATOM 683 C CA . PRO A 1 91 ? -11.767 -4.052 -3.999 1.00 47.38 91 PRO A CA 1
ATOM 684 C C . PRO A 1 91 ? -11.064 -3.610 -2.699 1.00 47.38 91 PRO A C 1
ATOM 686 O O . PRO A 1 91 ? -10.065 -4.202 -2.295 1.00 47.38 91 PRO A O 1
ATOM 689 N N . SER A 1 92 ? -11.569 -2.532 -2.089 1.00 40.09 92 SER A N 1
ATOM 690 C CA . SER A 1 92 ? -11.071 -1.855 -0.873 1.00 40.09 92 SER A CA 1
ATOM 691 C C . SER A 1 92 ? -10.401 -2.769 0.170 1.00 40.09 92 SER A C 1
ATOM 693 O O . SER A 1 92 ? -10.878 -3.888 0.364 1.00 40.09 92 SER A O 1
ATOM 695 N N . PRO A 1 93 ? -9.370 -2.293 0.903 1.00 48.44 93 PRO A N 1
ATOM 696 C CA . PRO A 1 93 ? -8.560 -3.132 1.783 1.00 48.44 93 PRO A CA 1
ATOM 697 C C . PRO A 1 93 ? -9.423 -3.881 2.804 1.00 48.44 93 PRO A C 1
ATOM 699 O O . PRO A 1 93 ? -10.065 -3.283 3.668 1.00 48.44 93 PRO A O 1
ATOM 702 N N . SER A 1 94 ? -9.420 -5.208 2.675 1.00 44.00 94 SER A N 1
ATOM 703 C CA . SER A 1 94 ? -9.965 -6.137 3.661 1.00 44.00 94 SER A CA 1
ATOM 704 C C . SER A 1 94 ? -9.216 -5.956 4.989 1.00 44.00 94 SER A C 1
ATOM 706 O O . SER A 1 94 ? -7.994 -5.760 4.967 1.00 44.00 94 SER A O 1
ATOM 708 N N . PRO A 1 95 ? -9.903 -5.979 6.145 1.00 45.44 95 PRO A N 1
ATOM 709 C CA . PRO A 1 95 ? -9.260 -5.779 7.431 1.00 45.44 95 PRO A CA 1
ATOM 710 C C . PRO A 1 95 ? -8.216 -6.871 7.662 1.00 45.44 95 PRO A C 1
ATOM 712 O O . PRO A 1 95 ? -8.522 -8.060 7.651 1.00 45.44 95 PRO A O 1
ATOM 715 N N . SER A 1 96 ? -6.983 -6.400 7.850 1.00 45.94 96 SER A N 1
ATOM 716 C CA . SER A 1 96 ? -5.834 -7.054 8.473 1.00 45.94 96 SER A CA 1
ATOM 717 C C . SER A 1 96 ? -6.137 -8.439 9.054 1.00 45.94 96 SER A C 1
ATOM 719 O O . SER A 1 96 ? -6.897 -8.568 10.017 1.00 45.94 96 SER A O 1
ATOM 721 N N . HIS A 1 97 ? -5.505 -9.465 8.476 1.00 45.81 97 HIS A N 1
ATOM 722 C CA . HIS A 1 97 ? -5.452 -10.820 9.016 1.00 45.81 97 HIS A CA 1
ATOM 723 C C . HIS A 1 97 ? -4.887 -10.783 10.446 1.00 45.81 97 HIS A C 1
ATOM 725 O O . HIS A 1 97 ? -3.684 -10.877 10.682 1.00 45.81 97 HIS A O 1
ATOM 731 N N . LYS A 1 98 ? -5.781 -10.657 11.427 1.00 43.44 98 LYS A N 1
ATOM 732 C CA . LYS A 1 98 ? -5.497 -10.947 12.825 1.00 43.44 98 LYS A CA 1
ATOM 733 C C . LYS A 1 98 ? -5.457 -12.465 12.976 1.00 43.44 98 LYS A C 1
ATOM 735 O O . LYS A 1 98 ? -6.488 -13.120 12.877 1.00 43.44 98 LYS A O 1
ATOM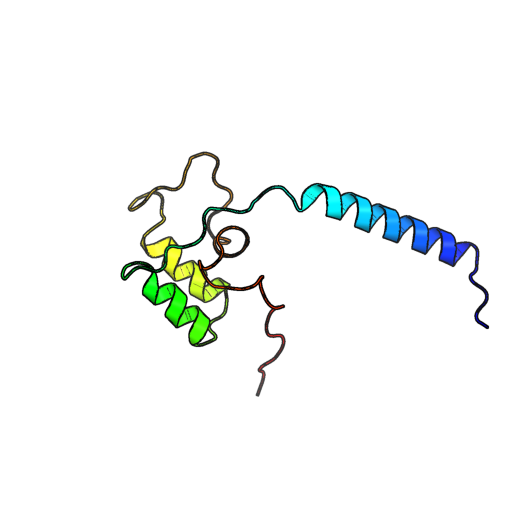 740 N N . GLY A 1 99 ? -4.269 -12.995 13.254 1.00 48.53 99 GLY A N 1
ATOM 741 C CA . GLY A 1 99 ? -4.092 -14.327 13.829 1.00 48.53 99 GLY A CA 1
ATOM 742 C C . GLY A 1 99 ? -3.566 -15.384 12.863 1.00 48.53 99 GLY A C 1
ATOM 743 O O . GLY A 1 99 ? -4.318 -15.993 12.107 1.00 48.53 99 GLY A O 1
ATOM 744 N N . ARG A 1 100 ? -2.272 -15.679 12.984 1.00 44.19 100 ARG A N 1
ATOM 745 C CA . ARG A 1 100 ? -1.762 -17.042 12.825 1.00 44.19 100 ARG A CA 1
ATOM 746 C C . ARG A 1 100 ? -0.553 -17.216 13.742 1.00 44.19 100 ARG A C 1
ATOM 748 O O . ARG A 1 100 ? 0.586 -17.027 13.344 1.00 44.19 100 ARG A O 1
ATOM 755 N N . GLY A 1 101 ? -0.859 -17.470 15.011 1.00 47.72 101 GLY A N 1
ATOM 756 C CA . GLY A 1 101 ? 0.023 -18.221 15.891 1.00 47.72 101 GLY A CA 1
ATOM 757 C C . GLY A 1 101 ? -0.430 -19.675 15.838 1.00 47.72 101 GLY A C 1
ATOM 758 O O . GLY A 1 101 ? -1.616 -19.945 16.044 1.00 47.72 101 GLY A O 1
ATOM 759 N N . ALA A 1 102 ? 0.496 -20.560 15.501 1.00 42.91 102 ALA A N 1
ATOM 760 C CA . ALA A 1 102 ? 0.491 -21.985 15.791 1.00 42.91 102 ALA A CA 1
ATOM 761 C C . ALA A 1 102 ? 1.959 -22.385 15.953 1.00 42.91 102 ALA A C 1
ATOM 763 O O . ALA A 1 102 ? 2.760 -21.930 15.103 1.00 42.91 102 ALA A O 1
#

Radius of gyration: 19.63 Å; chains: 1; bounding box: 54×39×47 Å

Secondary structure (DSSP, 8-state):
-PPPPHHHHHHHHHHHHHHHHHHHHTTS--PPPBP-STTTHHHHHHHHTT--HHHHHHHHHHHSSSSSSPPPTTPPPTT-HHHH--BTT--S----------

Sequence (102 aa):
MKKISGRDYLLLAAVAVLIGVLSLGSGRGKGKNIPLDDRHRTVYDAIKEGRSRAESELICATCHSKSSIPLPKEHPPKEECLICHLLANAPSPSPSHKGRGA

Foldseek 3Di:
DDDQDPVNVVVVVVVVVVVVVVVVPPPDAADEADDPDPLCVQLVVCVVVVHDPQVSLVSVCVQDDPPHNDDDPPDPDRRPCCVRHHHPPDDDDDPDPDDDDD

pLDDT: mean 79.77, std 16.37, range [40.09, 96.06]